Protein AF-A0A327TIB1-F1 (afdb_monomer)

Radius of gyration: 14.91 Å; Cα contacts (8 Å, |Δi|>4): 215; chains: 1; bounding box: 30×30×53 Å

Mean predicted aligned error: 7.27 Å

Structure (mmCIF, N/CA/C/O backbone):
data_AF-A0A327TIB1-F1
#
_entry.id   AF-A0A327TIB1-F1
#
loop_
_atom_site.group_PDB
_atom_site.id
_atom_site.type_symbol
_atom_site.label_atom_id
_atom_site.label_alt_id
_atom_site.label_comp_id
_atom_site.label_asym_id
_atom_site.label_entity_id
_atom_site.label_seq_id
_atom_site.pdbx_PDB_ins_code
_atom_site.Cartn_x
_atom_site.Cartn_y
_atom_site.Cartn_z
_atom_site.occupancy
_atom_site.B_iso_or_equiv
_atom_site.auth_seq_id
_atom_site.auth_comp_id
_atom_site.auth_asym_id
_atom_site.auth_atom_id
_atom_site.pdbx_PDB_model_num
ATOM 1 N N . MET A 1 1 ? -10.626 -17.422 29.786 1.00 40.59 1 MET A N 1
ATOM 2 C CA . MET A 1 1 ? -10.037 -18.026 28.571 1.00 40.59 1 MET A CA 1
ATOM 3 C C . MET A 1 1 ? -9.862 -16.914 27.542 1.00 40.59 1 MET A C 1
ATOM 5 O O . MET A 1 1 ? -10.827 -16.524 26.901 1.00 40.59 1 MET A O 1
ATOM 9 N N . VAL A 1 2 ? -8.682 -16.289 27.486 1.00 47.31 2 VAL A N 1
ATOM 10 C CA . VAL A 1 2 ? -8.445 -15.120 26.622 1.00 47.31 2 VAL A CA 1
ATOM 11 C C . VAL A 1 2 ? -8.070 -15.633 25.235 1.00 47.31 2 VAL A C 1
ATOM 13 O O . VAL A 1 2 ? -6.976 -16.153 25.036 1.00 47.31 2 VAL A O 1
ATOM 16 N N . HIS A 1 3 ? -8.994 -15.549 24.281 1.00 51.31 3 HIS A N 1
ATOM 17 C CA . HIS A 1 3 ? -8.693 -15.832 22.881 1.00 51.31 3 HIS A CA 1
ATOM 18 C C . HIS A 1 3 ? -7.878 -14.646 22.349 1.00 51.31 3 HIS A C 1
ATOM 20 O O . HIS A 1 3 ? -8.442 -13.625 21.956 1.00 51.31 3 HIS A O 1
ATOM 26 N N . LEU A 1 4 ? -6.546 -14.739 22.415 1.00 55.72 4 LEU A N 1
ATOM 27 C CA . LEU A 1 4 ? -5.650 -13.771 21.784 1.00 55.72 4 LEU A CA 1
ATOM 28 C C . LEU A 1 4 ? -5.929 -13.813 20.279 1.00 55.72 4 LEU A C 1
ATOM 30 O O . LEU A 1 4 ? -5.506 -14.734 19.579 1.00 55.72 4 LEU A O 1
ATOM 34 N N . ALA A 1 5 ? -6.720 -12.857 19.791 1.00 60.78 5 ALA A N 1
ATOM 35 C CA . ALA A 1 5 ? -7.023 -12.736 18.376 1.00 60.78 5 ALA A CA 1
ATOM 36 C C . ALA A 1 5 ? -5.700 -12.534 17.628 1.00 60.78 5 ALA A C 1
ATOM 38 O O . ALA A 1 5 ? -5.024 -11.522 17.817 1.00 60.78 5 ALA A O 1
ATOM 39 N N . ARG A 1 6 ? -5.307 -13.523 16.819 1.00 67.38 6 ARG A N 1
ATOM 40 C CA . ARG A 1 6 ? -4.072 -13.443 16.038 1.00 67.38 6 ARG A CA 1
ATOM 41 C C . ARG A 1 6 ? -4.196 -12.307 15.017 1.00 67.38 6 ARG A C 1
ATOM 43 O O . ARG A 1 6 ? -5.240 -12.212 14.366 1.00 67.38 6 ARG A O 1
ATOM 50 N N . PRO A 1 7 ? -3.167 -11.457 14.867 1.00 76.00 7 PRO A N 1
ATOM 51 C CA . PRO A 1 7 ? -3.172 -10.442 13.828 1.00 76.00 7 PRO A CA 1
ATOM 52 C C . PRO A 1 7 ? -3.237 -11.104 12.451 1.00 76.00 7 PRO A C 1
ATOM 54 O O . PRO A 1 7 ? -2.573 -12.111 12.199 1.00 76.00 7 PRO A O 1
ATOM 57 N N . VAL A 1 8 ? -4.038 -10.531 11.555 1.00 82.12 8 VAL A N 1
ATOM 58 C CA . VAL A 1 8 ? -4.061 -10.948 10.151 1.00 82.12 8 VAL A CA 1
ATOM 59 C C . VAL A 1 8 ? -2.980 -10.165 9.425 1.00 82.12 8 VAL A C 1
ATOM 61 O O . VAL A 1 8 ? -3.078 -8.943 9.300 1.00 82.12 8 VAL A O 1
ATOM 64 N N . LEU A 1 9 ? -1.964 -10.881 8.952 1.00 88.44 9 LEU A N 1
ATOM 65 C CA . LEU A 1 9 ? -0.900 -10.338 8.120 1.00 88.44 9 LEU A CA 1
ATOM 66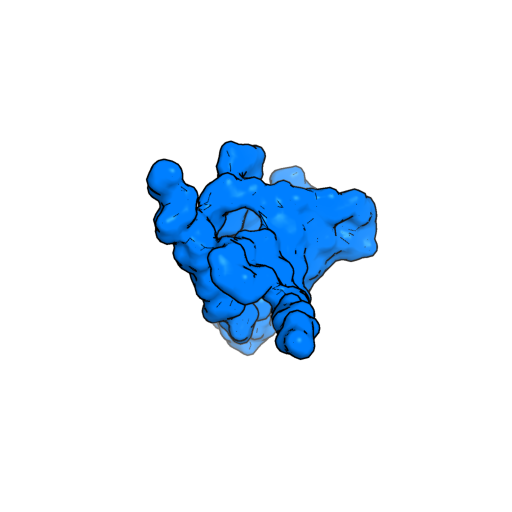 C C . LEU A 1 9 ? -1.203 -10.647 6.652 1.00 88.44 9 LEU A C 1
ATOM 68 O O . LEU A 1 9 ? -1.421 -11.803 6.289 1.00 88.44 9 LEU A O 1
ATOM 72 N N . ARG A 1 10 ? -1.216 -9.617 5.804 1.00 92.94 10 ARG A N 1
ATOM 73 C CA . ARG A 1 10 ? -1.292 -9.770 4.347 1.00 92.94 10 ARG A CA 1
ATOM 74 C C . ARG A 1 10 ? -0.094 -9.112 3.683 1.00 92.94 10 ARG A C 1
ATOM 76 O O . ARG A 1 10 ? 0.240 -7.974 3.996 1.00 92.94 10 ARG A O 1
ATOM 83 N N . HIS A 1 11 ? 0.493 -9.829 2.737 1.00 94.56 11 HIS A N 1
ATOM 84 C CA . HIS A 1 11 ? 1.586 -9.362 1.900 1.00 94.56 11 HIS A CA 1
ATOM 85 C C . HIS A 1 11 ? 1.021 -8.990 0.536 1.00 94.56 11 HIS A C 1
ATOM 87 O O . HIS A 1 11 ? 0.285 -9.774 -0.060 1.00 94.56 11 HIS A O 1
ATOM 93 N N . VAL A 1 12 ? 1.333 -7.788 0.068 1.00 93.12 12 VAL A N 1
ATOM 94 C CA . VAL A 1 12 ? 0.976 -7.318 -1.268 1.00 93.12 12 VAL A CA 1
ATOM 95 C C . VAL A 1 12 ? 2.278 -7.035 -2.005 1.00 93.12 12 VAL A C 1
ATOM 97 O O . VAL A 1 12 ? 2.956 -6.070 -1.645 1.00 93.12 12 VAL A O 1
ATOM 100 N N . PRO A 1 13 ? 2.667 -7.843 -3.004 1.00 92.88 13 PRO A N 1
ATOM 101 C CA . PRO A 1 13 ? 3.868 -7.552 -3.772 1.00 92.88 13 PRO A CA 1
ATOM 102 C C . PRO A 1 13 ? 3.683 -6.213 -4.486 1.00 92.88 13 PRO A C 1
ATOM 104 O O . PRO A 1 13 ? 2.598 -5.899 -4.981 1.00 92.88 13 PRO A O 1
ATOM 107 N N . ALA A 1 14 ? 4.721 -5.388 -4.500 1.00 92.81 14 ALA A N 1
ATOM 108 C CA . ALA A 1 14 ? 4.638 -4.064 -5.086 1.00 92.81 14 ALA A CA 1
ATOM 109 C C . ALA A 1 14 ? 5.983 -3.595 -5.637 1.00 92.81 14 ALA A C 1
ATOM 111 O O . ALA A 1 14 ? 7.055 -4.004 -5.194 1.00 92.81 14 ALA A O 1
ATOM 112 N N . VAL A 1 15 ? 5.911 -2.678 -6.595 1.00 91.62 15 VAL A N 1
ATOM 113 C CA . VAL A 1 15 ? 7.065 -1.935 -7.096 1.00 91.62 15 VAL A CA 1
ATOM 114 C C . VAL A 1 15 ? 6.874 -0.469 -6.744 1.00 91.62 15 VAL A C 1
ATOM 116 O O . VAL A 1 15 ? 5.953 0.176 -7.243 1.00 91.62 15 VAL A O 1
ATOM 119 N N . ARG A 1 16 ? 7.745 0.072 -5.896 1.00 91.38 16 ARG A N 1
ATOM 120 C CA . ARG A 1 16 ? 7.815 1.502 -5.591 1.00 91.38 16 ARG A CA 1
ATOM 121 C C . ARG A 1 16 ? 8.490 2.233 -6.748 1.00 91.38 16 ARG A C 1
ATOM 123 O O . ARG A 1 16 ? 9.555 1.826 -7.203 1.00 91.38 16 ARG A O 1
ATOM 130 N N . ARG A 1 17 ? 7.887 3.319 -7.223 1.00 88.44 17 ARG A N 1
ATOM 131 C CA . ARG A 1 17 ? 8.458 4.215 -8.237 1.00 88.44 17 ARG A CA 1
ATOM 132 C C . ARG A 1 17 ? 9.102 5.418 -7.554 1.00 88.44 17 ARG A C 1
ATOM 134 O O . ARG A 1 17 ? 8.482 6.038 -6.691 1.00 88.44 17 ARG A O 1
ATOM 141 N N . GLU A 1 18 ? 10.312 5.761 -7.974 1.00 81.69 18 GLU A N 1
ATOM 142 C CA . GLU A 1 18 ? 11.084 6.898 -7.469 1.00 81.69 18 GLU A CA 1
ATOM 143 C C . GLU A 1 18 ? 11.561 7.793 -8.616 1.00 81.69 18 GLU A C 1
ATOM 145 O O . GLU A 1 18 ? 11.547 7.397 -9.785 1.00 81.69 18 GLU A O 1
ATOM 150 N N . ALA A 1 19 ? 11.997 9.011 -8.284 1.00 75.12 19 ALA A N 1
ATOM 151 C CA . ALA A 1 19 ? 12.675 9.876 -9.239 1.00 75.12 19 ALA A CA 1
ATOM 152 C C . ALA A 1 19 ? 14.023 9.236 -9.613 1.00 75.12 19 ALA A C 1
ATOM 154 O O . ALA A 1 19 ? 14.966 9.269 -8.833 1.00 75.12 19 ALA A O 1
ATOM 155 N N . GLY A 1 20 ? 14.085 8.610 -10.79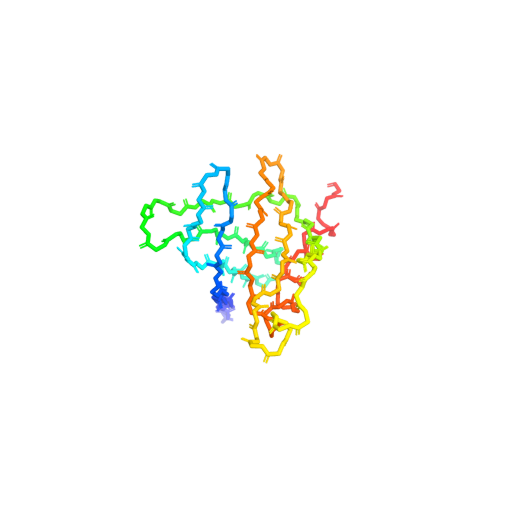1 1.00 76.25 20 GLY A N 1
ATOM 156 C CA . GLY A 1 20 ? 15.295 7.958 -11.305 1.00 76.25 20 GLY A CA 1
ATOM 157 C C . GLY A 1 20 ? 15.333 6.433 -11.174 1.00 76.25 20 GLY A C 1
ATOM 158 O O . GLY A 1 20 ? 16.315 5.832 -11.596 1.00 76.25 20 GLY A O 1
ATOM 159 N N . GLY A 1 21 ? 14.283 5.779 -10.660 1.00 85.12 21 GLY A N 1
ATOM 160 C CA . GLY A 1 21 ? 14.304 4.321 -10.540 1.00 85.12 21 GLY A CA 1
ATOM 161 C C . GLY A 1 21 ? 13.016 3.666 -10.054 1.00 85.12 21 GLY A C 1
ATOM 162 O O . GLY A 1 21 ? 11.960 4.286 -9.896 1.00 85.12 21 GLY A O 1
ATOM 163 N N . SER A 1 22 ? 13.111 2.359 -9.832 1.00 88.56 22 SER A N 1
ATOM 164 C CA . SER A 1 22 ? 12.057 1.565 -9.211 1.00 88.56 22 SER A CA 1
ATOM 165 C C . SER A 1 22 ? 12.643 0.512 -8.287 1.00 88.56 22 SER A C 1
ATOM 167 O O . SER A 1 22 ? 13.658 -0.097 -8.616 1.00 88.56 22 SER A O 1
ATOM 169 N N . GLN A 1 23 ? 11.961 0.262 -7.176 1.00 91.06 23 GLN A N 1
ATOM 170 C CA . GLN A 1 23 ? 12.368 -0.704 -6.166 1.00 91.06 23 GLN A CA 1
ATOM 171 C C . GLN A 1 23 ? 11.251 -1.725 -5.941 1.00 91.06 23 GLN A C 1
ATOM 173 O O . GLN A 1 23 ? 10.124 -1.358 -5.608 1.00 91.06 23 GLN A O 1
ATOM 178 N N . SER A 1 24 ? 11.564 -3.007 -6.114 1.00 92.25 24 SER A N 1
ATOM 179 C CA . SER A 1 24 ? 10.642 -4.110 -5.824 1.00 92.25 24 SER A CA 1
ATOM 180 C C . SER A 1 24 ? 10.618 -4.440 -4.331 1.00 92.25 24 SER A C 1
ATOM 182 O O . SER A 1 24 ? 11.610 -4.256 -3.623 1.00 92.25 24 SER A O 1
ATOM 184 N N . GLY A 1 25 ? 9.488 -4.953 -3.858 1.00 94.25 25 GLY A N 1
ATOM 185 C CA . GLY A 1 25 ? 9.283 -5.310 -2.460 1.00 94.25 25 GLY A CA 1
ATOM 186 C C . GLY A 1 25 ? 7.828 -5.666 -2.177 1.00 94.25 25 GLY A C 1
ATOM 187 O O . GLY A 1 25 ? 7.099 -6.117 -3.061 1.00 94.25 25 GLY A O 1
ATOM 188 N N . GLU A 1 26 ? 7.395 -5.445 -0.942 1.00 95.75 26 GLU A N 1
ATOM 189 C CA . GLU A 1 26 ? 6.051 -5.768 -0.476 1.00 95.75 26 GLU A CA 1
ATOM 190 C C . GLU A 1 26 ? 5.465 -4.659 0.397 1.00 95.75 26 GLU A C 1
ATOM 192 O O . GLU A 1 26 ? 6.132 -4.092 1.259 1.00 95.75 26 GLU A O 1
ATOM 197 N N . LEU A 1 27 ? 4.170 -4.408 0.242 1.00 95.19 27 LEU A N 1
ATOM 198 C CA . LEU A 1 27 ? 3.366 -3.731 1.248 1.00 95.19 27 LEU A CA 1
ATOM 199 C C . LEU A 1 27 ? 2.822 -4.785 2.212 1.00 95.19 27 LEU A C 1
ATOM 201 O O . LEU A 1 27 ? 2.032 -5.650 1.828 1.00 95.19 27 LEU A O 1
ATOM 205 N N . ARG A 1 28 ? 3.237 -4.710 3.474 1.00 95.56 28 ARG A N 1
ATOM 206 C CA . ARG A 1 28 ? 2.720 -5.563 4.542 1.00 95.56 28 ARG A CA 1
ATOM 207 C C . ARG A 1 28 ? 1.605 -4.845 5.268 1.00 95.56 28 ARG A C 1
ATOM 209 O O . ARG A 1 28 ? 1.791 -3.733 5.749 1.00 95.56 28 ARG A O 1
ATOM 216 N N . ILE A 1 29 ? 0.454 -5.497 5.334 1.00 94.56 29 ILE A N 1
ATOM 217 C CA . ILE A 1 29 ? -0.737 -5.007 6.014 1.00 94.56 29 ILE A CA 1
ATOM 218 C C . ILE A 1 29 ? -0.930 -5.852 7.265 1.00 94.56 29 ILE A C 1
ATOM 220 O O . ILE A 1 29 ? -1.193 -7.053 7.156 1.00 94.56 29 ILE A O 1
ATOM 224 N N . VAL A 1 30 ? -0.840 -5.230 8.435 1.00 93.44 30 VAL A N 1
ATOM 225 C CA . VAL A 1 30 ? -1.122 -5.873 9.721 1.00 93.44 30 VAL A CA 1
ATOM 226 C C . VAL A 1 30 ? -2.470 -5.381 10.221 1.00 93.44 30 VAL A C 1
ATOM 228 O O . VAL A 1 30 ? -2.741 -4.181 10.239 1.00 93.44 30 VAL A O 1
ATOM 231 N N . ARG A 1 31 ? -3.349 -6.307 10.610 1.00 88.38 31 ARG A N 1
ATOM 232 C CA . ARG A 1 31 ? -4.632 -5.974 11.234 1.00 88.38 31 ARG A CA 1
ATOM 233 C C . ARG A 1 31 ? -4.804 -6.670 12.569 1.00 88.38 31 ARG A C 1
ATOM 235 O O . ARG A 1 31 ? -4.912 -7.895 12.626 1.00 88.38 31 ARG A O 1
ATOM 242 N N . HIS A 1 32 ? -4.919 -5.860 13.615 1.00 85.38 32 HIS A N 1
ATOM 243 C CA . HIS A 1 32 ? -5.345 -6.281 14.942 1.00 85.38 32 HIS A CA 1
ATOM 244 C C . HIS A 1 32 ? -6.854 -6.067 15.094 1.00 85.38 32 HIS A C 1
ATOM 246 O O . HIS A 1 32 ? -7.423 -5.107 14.573 1.00 85.38 32 HIS A O 1
ATOM 252 N N . ARG A 1 33 ? -7.536 -6.980 15.791 1.00 82.38 33 ARG A N 1
ATOM 253 C CA . ARG A 1 33 ? -8.988 -6.887 15.980 1.00 82.38 33 ARG A CA 1
ATOM 254 C C . ARG A 1 33 ? -9.335 -5.601 16.737 1.00 82.38 33 ARG A C 1
ATOM 256 O O . ARG A 1 33 ? -8.831 -5.385 17.830 1.00 82.38 33 ARG A O 1
ATOM 263 N N . GLY A 1 34 ? -10.223 -4.790 16.164 1.00 82.56 34 GLY A N 1
ATOM 264 C CA . GLY A 1 34 ? -10.684 -3.540 16.778 1.00 82.56 34 GLY A CA 1
ATOM 265 C C . GLY A 1 34 ? -9.734 -2.349 16.615 1.00 82.56 34 GLY A C 1
ATOM 266 O O . GLY A 1 34 ? -10.081 -1.265 17.069 1.00 82.56 34 GLY A O 1
ATOM 267 N N . LEU A 1 35 ? -8.588 -2.519 15.947 1.00 85.56 35 LEU A N 1
ATOM 268 C CA . LEU A 1 35 ? -7.651 -1.437 15.643 1.00 85.56 35 LEU A CA 1
ATOM 269 C C . LEU A 1 35 ? -7.590 -1.174 14.129 1.00 85.56 35 LEU A C 1
ATOM 271 O O . LEU A 1 35 ? -7.861 -2.084 13.333 1.00 85.56 35 LEU A O 1
ATOM 275 N N . PRO A 1 36 ? -7.242 0.055 13.705 1.00 88.50 36 PRO A N 1
ATOM 276 C CA . PRO A 1 36 ? -6.957 0.342 12.305 1.00 88.50 36 PRO A CA 1
ATOM 277 C C . PRO A 1 36 ? -5.821 -0.531 11.765 1.00 88.50 36 PRO A C 1
ATOM 279 O O . PRO A 1 36 ? -4.958 -0.986 12.511 1.00 88.50 36 PRO A O 1
ATOM 282 N N . ALA A 1 37 ? -5.824 -0.771 10.455 1.00 91.50 37 ALA A N 1
ATOM 283 C CA . ALA A 1 37 ? -4.727 -1.475 9.810 1.00 91.50 37 ALA A CA 1
ATOM 284 C C . ALA A 1 37 ? -3.435 -0.652 9.876 1.00 91.50 37 ALA A C 1
ATOM 286 O O . ALA A 1 37 ? -3.463 0.570 9.747 1.00 91.50 37 ALA A O 1
ATOM 287 N N . GLU A 1 38 ? -2.307 -1.340 9.976 1.00 93.44 38 GLU A N 1
ATOM 288 C CA . GLU A 1 38 ? -0.974 -0.778 9.778 1.00 93.44 38 GLU A CA 1
ATOM 289 C C . GLU A 1 38 ? -0.461 -1.205 8.406 1.00 93.44 38 GLU A C 1
ATOM 291 O O . GLU A 1 38 ? -0.694 -2.343 7.984 1.00 93.44 38 GLU A O 1
ATOM 296 N N . ILE A 1 39 ? 0.207 -0.298 7.690 1.00 93.62 39 ILE A N 1
ATOM 297 C CA . ILE A 1 39 ? 0.823 -0.601 6.398 1.00 93.62 39 ILE A CA 1
ATOM 298 C C . ILE A 1 39 ? 2.310 -0.267 6.486 1.00 93.62 39 ILE A C 1
ATOM 300 O O . ILE A 1 39 ? 2.687 0.848 6.833 1.00 93.62 39 ILE A O 1
ATOM 304 N N . ARG A 1 40 ? 3.162 -1.225 6.129 1.00 94.38 40 ARG A N 1
ATOM 305 C CA . ARG A 1 40 ? 4.617 -1.063 6.096 1.00 94.38 40 ARG A CA 1
ATOM 306 C C . ARG A 1 40 ? 5.148 -1.425 4.720 1.00 94.38 40 ARG A C 1
ATOM 308 O O . ARG A 1 40 ? 4.770 -2.452 4.158 1.00 94.38 40 ARG A O 1
ATOM 315 N N . TRP A 1 41 ? 6.032 -0.597 4.178 1.00 95.00 41 TRP A N 1
ATOM 316 C CA . TRP A 1 41 ? 6.797 -0.928 2.982 1.00 95.00 41 TRP A CA 1
ATOM 317 C C . TRP A 1 41 ? 8.014 -1.766 3.369 1.00 95.00 41 TRP A C 1
ATOM 319 O O . TRP A 1 41 ? 8.805 -1.364 4.214 1.00 95.00 41 TRP A O 1
ATOM 329 N N . HIS A 1 42 ? 8.172 -2.922 2.739 1.00 95.75 42 HIS A N 1
ATOM 330 C CA . HIS A 1 42 ? 9.332 -3.789 2.873 1.00 95.75 42 HIS A CA 1
ATOM 331 C C . HIS A 1 42 ? 10.033 -3.873 1.521 1.00 95.75 42 HIS A C 1
ATOM 333 O O . HIS A 1 42 ? 9.571 -4.621 0.655 1.00 95.75 42 HIS A O 1
ATOM 339 N N . PRO A 1 43 ? 11.119 -3.119 1.300 1.00 92.75 43 PRO A N 1
ATOM 340 C CA . PRO A 1 43 ? 11.886 -3.280 0.079 1.00 92.75 43 PRO A CA 1
ATOM 341 C C . PRO A 1 43 ? 12.550 -4.663 0.057 1.00 92.75 43 PRO A C 1
ATOM 343 O O . PRO A 1 43 ? 12.859 -5.229 1.104 1.00 92.75 43 PRO A O 1
ATOM 346 N N . GLY A 1 44 ? 12.805 -5.206 -1.137 1.00 86.81 44 GLY A N 1
ATOM 347 C CA . GLY A 1 44 ? 13.578 -6.448 -1.271 1.00 86.81 44 GLY A CA 1
ATOM 348 C C . GLY A 1 44 ? 15.008 -6.331 -0.720 1.00 86.81 44 GLY 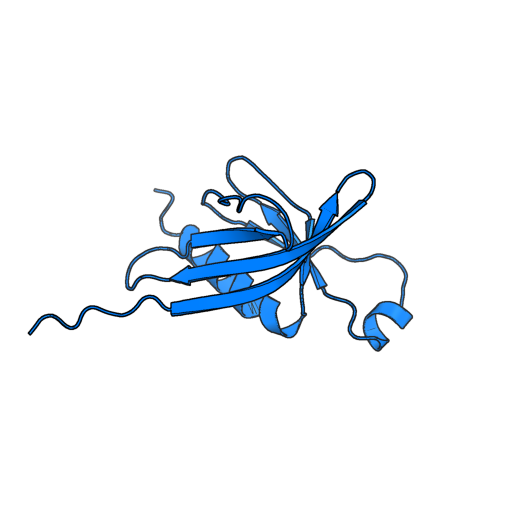A C 1
ATOM 349 O O . GLY A 1 44 ? 15.618 -7.334 -0.365 1.00 86.81 44 GLY A O 1
ATOM 350 N N . THR A 1 45 ? 15.523 -5.103 -0.616 1.00 86.12 45 THR A N 1
ATOM 351 C CA . THR A 1 45 ? 16.825 -4.756 -0.036 1.00 86.12 45 THR A CA 1
ATOM 352 C C . THR A 1 45 ? 16.721 -3.440 0.734 1.00 86.12 45 THR A C 1
ATOM 354 O O . THR A 1 45 ? 16.186 -2.467 0.197 1.00 86.12 45 THR A O 1
ATOM 357 N N . GLY A 1 46 ? 17.299 -3.378 1.934 1.00 87.81 46 GLY A N 1
ATOM 358 C CA . GLY A 1 46 ? 17.271 -2.197 2.804 1.00 87.81 46 GLY A CA 1
ATOM 359 C C . GLY A 1 46 ? 16.229 -2.292 3.918 1.00 87.81 46 GLY A C 1
ATOM 360 O O . GLY A 1 46 ? 15.574 -3.323 4.088 1.00 87.81 46 GLY A O 1
ATOM 361 N N . ASP A 1 47 ? 16.093 -1.210 4.681 1.00 91.12 47 ASP A N 1
ATOM 362 C CA . ASP A 1 47 ? 15.240 -1.193 5.866 1.00 91.12 47 ASP A CA 1
ATOM 363 C C . ASP A 1 47 ? 13.751 -1.009 5.523 1.00 91.12 47 ASP A C 1
ATOM 365 O O . ASP A 1 47 ? 13.401 -0.260 4.600 1.00 91.12 47 ASP A O 1
ATOM 369 N N . PRO A 1 48 ? 12.842 -1.669 6.264 1.00 92.56 48 PRO A N 1
ATOM 370 C CA . PRO A 1 48 ? 11.414 -1.419 6.149 1.00 92.56 48 PRO A CA 1
ATOM 371 C C . PRO A 1 48 ? 11.046 0.016 6.534 1.00 92.56 48 PRO A C 1
ATOM 373 O O . PRO A 1 48 ? 11.618 0.591 7.456 1.00 92.56 48 PRO A O 1
ATOM 376 N N . VAL A 1 49 ? 10.029 0.564 5.873 1.00 91.12 49 VAL A N 1
ATOM 377 C CA . VAL A 1 49 ? 9.535 1.924 6.115 1.00 91.12 49 VAL A CA 1
ATOM 378 C C . VAL A 1 49 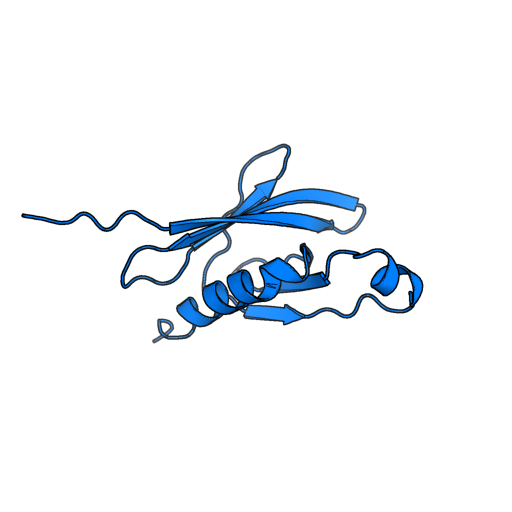? 8.082 1.874 6.562 1.00 91.12 49 VAL A C 1
ATOM 380 O O . VAL A 1 49 ? 7.212 1.380 5.837 1.00 91.12 49 VAL A O 1
ATOM 383 N N . ASP A 1 50 ? 7.815 2.415 7.746 1.00 90.00 50 ASP A N 1
ATOM 384 C CA . ASP A 1 50 ? 6.459 2.590 8.256 1.00 90.00 50 ASP A CA 1
ATOM 385 C C . ASP A 1 50 ? 5.721 3.683 7.481 1.00 90.00 50 ASP A C 1
ATOM 387 O O . ASP A 1 50 ? 6.216 4.798 7.300 1.00 90.00 50 ASP A O 1
ATOM 391 N N . LEU A 1 51 ? 4.512 3.368 7.016 1.00 89.50 51 LEU A N 1
ATOM 392 C CA . LEU A 1 51 ? 3.596 4.372 6.491 1.00 89.50 51 LEU A CA 1
ATOM 393 C C . LEU A 1 51 ? 2.722 4.819 7.657 1.00 89.50 51 LEU A C 1
ATOM 395 O O . LEU A 1 51 ? 2.076 3.993 8.292 1.00 89.50 51 LEU A O 1
ATOM 399 N N . LEU A 1 52 ? 2.696 6.119 7.943 1.00 88.88 52 LEU A N 1
ATOM 400 C CA . LEU A 1 52 ? 1.954 6.644 9.088 1.00 88.88 52 LEU A CA 1
ATOM 401 C C . LEU A 1 52 ? 0.490 6.930 8.720 1.00 88.88 52 LEU A C 1
ATOM 403 O O . LEU A 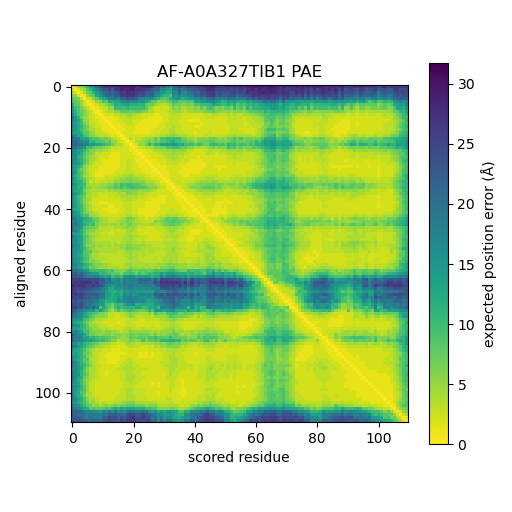1 52 ? 0.245 7.641 7.738 1.00 88.88 52 LEU A O 1
ATOM 407 N N . PRO A 1 53 ? -0.493 6.419 9.480 1.00 86.94 53 PRO A N 1
ATOM 408 C CA . PRO A 1 53 ? -1.893 6.749 9.248 1.00 86.94 53 PRO A CA 1
ATOM 409 C C . PRO A 1 53 ? -2.157 8.249 9.505 1.00 86.94 53 PRO A C 1
ATOM 411 O O . PRO A 1 53 ? -1.384 8.894 10.215 1.00 86.94 53 PRO A O 1
ATOM 414 N N . PRO A 1 54 ? -3.252 8.821 8.969 1.00 89.12 54 PRO A N 1
ATOM 415 C CA . PRO A 1 54 ? -4.281 8.171 8.157 1.00 89.12 54 PRO A CA 1
ATOM 416 C C . PRO A 1 54 ? -3.808 7.876 6.728 1.00 89.12 54 PRO A C 1
ATOM 418 O O . PRO A 1 54 ? -3.007 8.614 6.159 1.00 89.12 54 PRO A O 1
ATOM 421 N N . TYR A 1 55 ? -4.344 6.812 6.125 1.00 90.25 55 TYR A N 1
ATOM 422 C CA . TYR A 1 55 ? -4.014 6.447 4.747 1.00 90.25 55 TYR A CA 1
ATOM 423 C C . TYR A 1 55 ? -5.088 6.888 3.752 1.00 90.25 55 TYR A C 1
ATOM 425 O O . TYR A 1 55 ? -6.295 6.690 3.953 1.00 90.25 55 TYR A O 1
ATOM 433 N N . ARG A 1 56 ? -4.646 7.362 2.587 1.00 90.25 56 ARG A N 1
ATOM 434 C CA . ARG A 1 56 ? -5.489 7.496 1.394 1.00 90.25 56 ARG A CA 1
ATOM 435 C C . ARG A 1 56 ? -4.864 6.733 0.234 1.00 90.25 56 ARG A C 1
ATOM 437 O O . ARG A 1 56 ? -3.672 6.845 -0.020 1.00 90.25 56 ARG A O 1
ATOM 444 N N . LEU A 1 57 ? -5.684 5.948 -0.457 1.00 91.12 57 LEU A N 1
ATOM 445 C CA . LEU A 1 57 ? -5.276 5.214 -1.645 1.00 91.12 57 LEU A CA 1
ATOM 446 C C . LEU A 1 57 ? -5.877 5.904 -2.868 1.00 91.12 57 LEU A C 1
ATOM 448 O O . LEU A 1 57 ? -7.092 5.855 -3.060 1.00 91.12 57 LEU A O 1
ATOM 452 N N . ASP A 1 58 ? -5.028 6.525 -3.678 1.00 90.19 58 ASP A N 1
ATOM 453 C CA . ASP A 1 58 ? -5.428 7.161 -4.930 1.00 90.19 58 ASP A CA 1
ATOM 454 C C . ASP A 1 58 ? -5.016 6.255 -6.092 1.00 90.19 58 ASP A C 1
ATOM 456 O O . ASP A 1 58 ? -3.847 5.889 -6.225 1.00 90.19 58 ASP A O 1
ATOM 460 N N . ARG A 1 59 ? -5.963 5.873 -6.952 1.00 85.25 59 ARG A N 1
ATOM 461 C CA . ARG A 1 59 ? -5.632 5.115 -8.163 1.00 85.25 59 ARG A CA 1
ATOM 462 C C . ARG A 1 59 ? -4.974 6.051 -9.173 1.00 85.25 59 ARG A C 1
ATOM 464 O O . ARG A 1 59 ? -5.484 7.134 -9.437 1.00 85.25 59 ARG A O 1
ATOM 471 N N . VAL A 1 60 ? -3.857 5.622 -9.748 1.00 83.50 60 VAL A N 1
ATOM 472 C CA . VAL A 1 60 ? -3.092 6.392 -10.731 1.00 83.50 60 VAL A CA 1
ATOM 473 C C . VAL A 1 60 ? -3.182 5.695 -12.078 1.00 83.50 60 VAL A C 1
ATOM 475 O O . VAL A 1 60 ? -2.794 4.534 -12.223 1.00 83.50 60 VAL A O 1
ATOM 478 N N . GLU A 1 61 ? -3.697 6.410 -13.074 1.00 73.88 61 GLU A N 1
ATOM 479 C CA . GLU A 1 61 ? -3.699 5.923 -14.448 1.00 73.88 61 GLU A CA 1
ATOM 480 C C . GLU A 1 61 ? -2.273 5.891 -15.000 1.00 73.88 61 GLU A C 1
ATOM 482 O O . GLU A 1 61 ? -1.583 6.908 -15.090 1.00 73.88 61 GLU A O 1
ATOM 487 N N . LEU A 1 62 ? -1.838 4.701 -15.406 1.00 72.38 62 LEU A N 1
ATOM 488 C CA . LEU A 1 62 ? -0.614 4.518 -16.172 1.00 72.38 62 LEU A CA 1
ATOM 489 C C . LEU A 1 62 ? -0.954 4.862 -17.627 1.00 72.38 62 LEU A C 1
ATOM 491 O O . LEU A 1 62 ? -1.542 4.053 -18.343 1.00 72.38 62 LEU A O 1
ATOM 495 N N . ARG A 1 63 ? -0.701 6.109 -18.034 1.00 64.06 63 ARG A N 1
ATOM 496 C CA . ARG A 1 63 ? -1.121 6.609 -19.351 1.00 64.06 63 ARG A CA 1
ATOM 497 C C . ARG A 1 63 ? -0.506 5.787 -20.508 1.00 64.06 63 ARG A C 1
ATOM 499 O O . ARG A 1 63 ? 0.668 5.438 -20.465 1.00 64.06 63 ARG A O 1
ATOM 506 N N . HIS A 1 64 ? -1.303 5.570 -21.562 1.00 53.34 64 HIS A N 1
ATOM 507 C CA . HIS A 1 64 ? -0.910 5.153 -22.927 1.00 53.34 64 HIS A CA 1
ATOM 508 C C . HIS A 1 64 ? -0.364 3.738 -23.191 1.00 53.34 64 HIS A C 1
ATOM 510 O O . HIS A 1 64 ? 0.436 3.566 -24.106 1.00 53.34 64 HIS A O 1
ATOM 516 N N . SER A 1 65 ? -0.834 2.682 -22.525 1.00 54.09 65 SER A N 1
ATOM 517 C CA . SER A 1 65 ? -0.547 1.339 -23.056 1.00 54.09 65 SER A CA 1
ATOM 518 C C . SER A 1 65 ? -1.740 0.398 -22.956 1.00 54.09 65 SER A C 1
ATOM 520 O O . SER A 1 65 ? -2.014 -0.211 -21.925 1.00 54.09 65 SER A O 1
ATOM 522 N N . HIS A 1 66 ? -2.453 0.266 -24.076 1.00 55.56 66 HIS A N 1
ATOM 523 C CA . HIS A 1 66 ? -3.447 -0.790 -24.283 1.00 55.56 66 HIS A CA 1
ATOM 524 C C . HIS A 1 66 ? -2.817 -2.183 -24.057 1.00 55.56 66 HIS A C 1
ATOM 526 O O . HIS A 1 66 ? -3.451 -3.070 -23.492 1.00 55.56 66 HIS A O 1
ATOM 532 N N . LEU A 1 67 ? -1.526 -2.330 -24.384 1.00 55.19 67 LEU A N 1
ATOM 533 C CA . LEU A 1 67 ? -0.709 -3.522 -24.132 1.00 55.19 67 LEU A CA 1
ATOM 534 C C . LEU A 1 67 ? -0.431 -3.755 -22.634 1.00 55.19 67 LEU A C 1
ATOM 536 O O . LEU A 1 67 ? -0.471 -4.893 -22.175 1.00 55.19 67 LEU A O 1
ATOM 540 N N . ALA A 1 68 ? -0.237 -2.703 -21.832 1.00 56.31 68 ALA A N 1
ATOM 541 C CA . ALA A 1 68 ? -0.012 -2.822 -20.386 1.00 56.31 68 ALA A CA 1
ATOM 542 C C . ALA A 1 68 ? -1.205 -3.444 -19.645 1.00 56.31 68 ALA A C 1
ATOM 544 O O . ALA A 1 68 ? -1.024 -4.209 -18.699 1.00 56.31 68 ALA A O 1
ATOM 545 N N . ARG A 1 69 ? -2.430 -3.149 -20.098 1.00 56.84 69 ARG A N 1
ATOM 546 C CA . ARG A 1 69 ? -3.656 -3.768 -19.568 1.00 56.84 69 ARG A CA 1
ATOM 547 C C . ARG A 1 69 ? -3.765 -5.248 -19.943 1.00 56.84 69 ARG A C 1
ATOM 549 O O . ARG A 1 69 ? -4.297 -6.015 -19.148 1.00 56.84 69 ARG A O 1
ATOM 556 N N . LEU A 1 70 ? -3.258 -5.636 -21.115 1.00 55.59 70 LEU A N 1
ATOM 557 C CA . LEU A 1 70 ? -3.310 -7.009 -21.628 1.00 55.59 70 LEU A CA 1
ATOM 558 C C . LEU A 1 70 ? -2.318 -7.944 -20.911 1.00 55.59 70 LEU A C 1
ATOM 560 O O . LEU A 1 70 ? -2.624 -9.108 -20.684 1.00 55.59 70 LEU A O 1
ATOM 564 N N . HIS A 1 71 ? -1.155 -7.423 -20.507 1.00 56.66 71 HIS A N 1
ATOM 565 C CA . HIS A 1 71 ? -0.082 -8.195 -19.861 1.00 56.66 71 HIS A CA 1
ATOM 566 C C . HIS A 1 71 ? -0.109 -8.148 -18.323 1.00 56.66 71 HIS A C 1
ATOM 568 O O . HIS A 1 71 ? 0.900 -8.416 -17.675 1.00 56.66 71 HIS A O 1
ATOM 574 N N . GLY A 1 72 ? -1.251 -7.795 -17.721 1.00 62.03 72 GLY A N 1
ATOM 575 C CA . GLY A 1 72 ? -1.421 -7.826 -16.266 1.00 62.03 72 GLY A CA 1
ATOM 576 C C . GLY A 1 72 ? -0.551 -6.820 -15.509 1.00 62.03 72 GLY A C 1
ATOM 577 O O . GLY A 1 72 ? -0.210 -7.066 -14.351 1.00 62.03 72 GLY A O 1
ATOM 578 N N . LEU A 1 73 ? -0.173 -5.696 -16.136 1.00 64.75 73 LEU A N 1
ATOM 579 C CA . LEU A 1 73 ? 0.750 -4.762 -15.502 1.00 64.75 73 LEU A CA 1
ATOM 580 C C . LEU A 1 73 ? 0.087 -4.089 -14.292 1.00 64.75 73 LEU A C 1
ATOM 582 O O . LEU A 1 73 ? -0.938 -3.412 -14.374 1.00 64.75 73 LEU A O 1
ATOM 586 N N . THR A 1 74 ? 0.713 -4.356 -13.153 1.00 72.06 74 THR A N 1
ATOM 587 C CA . THR A 1 74 ? 0.439 -3.921 -11.785 1.00 72.06 74 THR A CA 1
ATOM 588 C C . THR A 1 74 ? -0.174 -2.516 -11.702 1.00 72.06 74 THR A C 1
ATOM 590 O O . THR A 1 74 ? 0.450 -1.530 -12.088 1.00 72.06 74 THR A O 1
ATOM 593 N N . ALA A 1 75 ? -1.406 -2.425 -11.200 1.00 82.00 75 ALA A N 1
ATOM 594 C CA . ALA A 1 75 ? -2.172 -1.201 -11.033 1.00 82.00 75 ALA A CA 1
ATOM 595 C C . ALA A 1 75 ? -1.377 -0.113 -10.295 1.00 82.00 75 ALA A C 1
ATOM 597 O O . ALA A 1 75 ? -0.868 -0.337 -9.197 1.00 82.00 75 ALA A O 1
ATOM 598 N N . GLY A 1 76 ? -1.321 1.081 -10.890 1.00 87.62 76 GLY A N 1
ATOM 599 C CA . GLY A 1 76 ? -0.738 2.257 -10.257 1.00 87.62 76 GLY A CA 1
ATOM 600 C C . GLY A 1 76 ? -1.602 2.750 -9.103 1.00 87.62 76 GLY A C 1
ATOM 601 O O . GLY A 1 76 ? -2.784 3.048 -9.285 1.00 87.62 76 GLY A O 1
ATOM 602 N N . VAL A 1 77 ? -1.008 2.862 -7.921 1.00 89.94 77 VAL A N 1
ATOM 603 C CA . VAL A 1 77 ? -1.632 3.440 -6.731 1.00 89.94 77 VAL A CA 1
ATOM 604 C C . VAL A 1 77 ? -0.668 4.383 -6.033 1.00 89.94 77 VAL A C 1
ATOM 606 O O . VAL A 1 77 ? 0.494 4.056 -5.812 1.00 89.94 77 VAL A O 1
ATOM 609 N N . ARG A 1 78 ? -1.146 5.562 -5.652 1.00 92.25 78 ARG A N 1
ATOM 610 C CA . ARG A 1 78 ? -0.450 6.443 -4.721 1.00 92.25 78 ARG A CA 1
ATOM 611 C C . ARG A 1 78 ? -1.008 6.189 -3.329 1.00 92.25 78 ARG A C 1
ATOM 613 O O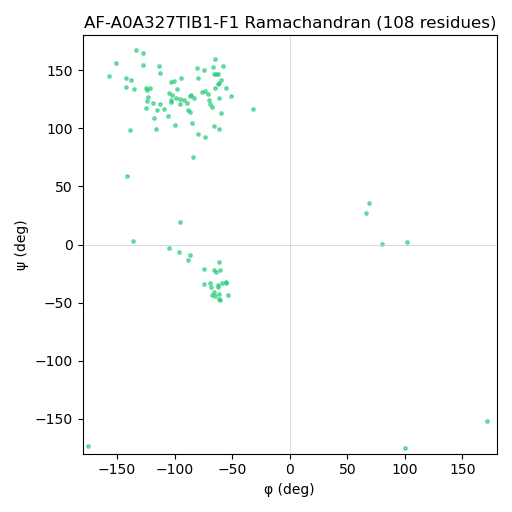 . ARG A 1 78 ? -2.209 6.334 -3.108 1.00 92.25 78 ARG A O 1
ATOM 620 N N . LEU A 1 79 ? -0.133 5.797 -2.410 1.00 91.50 79 LEU A N 1
ATOM 621 C CA . LEU A 1 79 ? -0.485 5.606 -1.010 1.00 91.50 79 LEU A CA 1
ATOM 622 C C . LEU A 1 79 ? -0.053 6.844 -0.232 1.00 91.50 79 LEU A C 1
ATOM 624 O O . LEU A 1 79 ? 1.130 7.031 0.017 1.00 91.50 79 LEU A O 1
ATOM 628 N N . VAL A 1 80 ? -1.005 7.705 0.106 1.00 89.75 80 VAL A N 1
ATOM 629 C CA . VAL A 1 80 ? -0.780 8.932 0.876 1.00 89.75 80 VAL A CA 1
ATOM 630 C C . VAL A 1 80 ? -0.826 8.595 2.362 1.00 89.75 80 VAL A C 1
ATOM 632 O O . VAL A 1 80 ? -1.784 7.971 2.820 1.00 89.75 80 VAL A O 1
ATOM 635 N N . SER A 1 81 ? 0.202 9.011 3.088 1.00 88.81 81 SER A N 1
ATOM 636 C CA . SER A 1 81 ? 0.389 8.864 4.532 1.00 88.81 81 SER A CA 1
ATOM 637 C C . SER A 1 81 ? 0.848 10.211 5.120 1.00 88.81 81 SER A C 1
ATOM 639 O O . SER A 1 81 ? 1.212 11.119 4.365 1.00 88.81 81 SER A O 1
ATOM 641 N N . ALA A 1 82 ? 0.838 10.371 6.447 1.00 83.06 82 ALA A N 1
ATOM 642 C CA . ALA A 1 82 ? 1.055 11.670 7.108 1.00 83.06 82 ALA A CA 1
ATOM 643 C C . ALA A 1 82 ? 2.430 12.333 6.850 1.00 8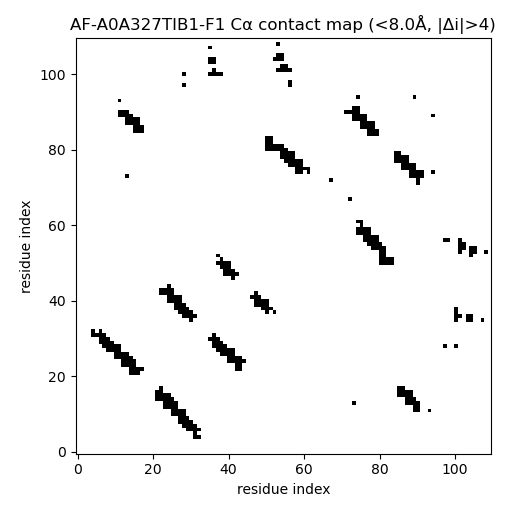3.06 82 ALA A C 1
ATOM 645 O O . ALA A 1 82 ? 2.584 13.526 7.091 1.00 83.06 82 ALA A O 1
ATOM 646 N N . GLY A 1 83 ? 3.420 11.596 6.340 1.00 80.44 83 GLY A N 1
ATOM 647 C CA . GLY A 1 83 ? 4.749 12.135 6.014 1.00 80.44 83 GLY A CA 1
ATOM 648 C C . GLY A 1 83 ? 5.308 11.665 4.675 1.00 80.44 83 GLY A C 1
ATOM 649 O O . GLY A 1 83 ? 6.447 11.978 4.338 1.00 80.44 83 GLY A O 1
ATOM 650 N N . TRP A 1 84 ? 4.547 10.876 3.913 1.00 84.06 84 TRP A N 1
ATOM 651 C CA . TRP A 1 84 ? 5.071 10.202 2.732 1.00 84.06 84 TRP A CA 1
ATOM 652 C C . TRP A 1 84 ? 3.944 9.845 1.753 1.00 84.06 84 TRP A C 1
ATOM 654 O O . TRP A 1 84 ? 2.818 9.568 2.151 1.00 84.06 84 TRP A O 1
ATOM 664 N N . SER A 1 85 ? 4.196 9.898 0.443 1.00 89.25 85 SER A N 1
ATOM 665 C CA . SER A 1 85 ? 3.172 9.611 -0.582 1.00 89.25 85 SER A CA 1
ATOM 666 C C . SER A 1 85 ? 3.726 8.838 -1.786 1.00 89.25 85 SER A C 1
ATOM 668 O O . SER A 1 85 ? 3.691 9.339 -2.916 1.00 89.25 85 SER A O 1
ATOM 670 N N . PRO A 1 86 ? 4.287 7.635 -1.572 1.00 89.62 86 PRO A N 1
ATOM 671 C CA . PRO A 1 86 ? 4.897 6.843 -2.633 1.00 89.62 86 PRO A CA 1
ATOM 672 C C . PRO A 1 86 ? 3.891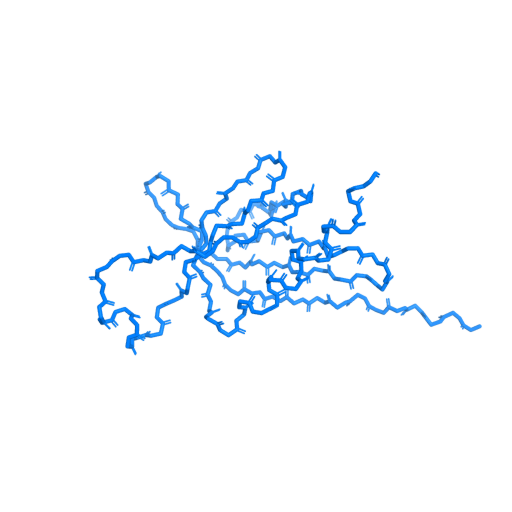 6.392 -3.695 1.00 89.62 86 PRO A C 1
ATOM 674 O O . PRO A 1 86 ? 2.729 6.083 -3.414 1.00 89.62 86 PRO A O 1
ATOM 677 N N . LEU A 1 87 ? 4.380 6.313 -4.933 1.00 91.94 87 LEU A N 1
ATOM 678 C CA . LEU A 1 87 ? 3.699 5.640 -6.031 1.00 91.94 87 LEU A CA 1
ATOM 679 C C . LEU A 1 87 ? 4.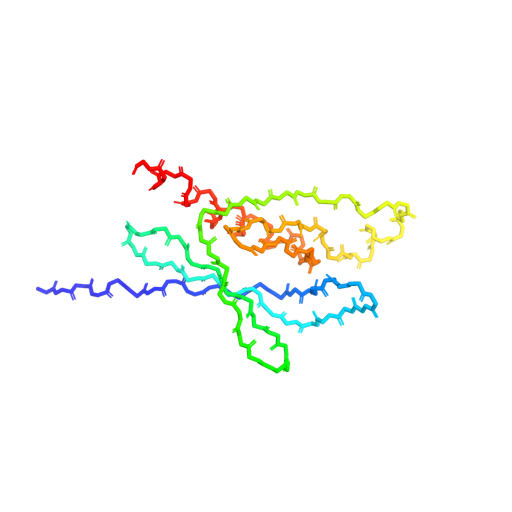129 4.173 -6.047 1.00 91.94 87 LEU A C 1
ATOM 681 O O . LEU A 1 87 ? 5.312 3.874 -6.206 1.00 91.94 87 LEU A O 1
ATOM 685 N N . PHE A 1 88 ? 3.162 3.275 -5.937 1.00 91.56 88 PHE A N 1
ATOM 686 C CA . PHE A 1 88 ? 3.352 1.843 -6.078 1.00 91.56 88 PHE A CA 1
ATOM 687 C C . PHE A 1 88 ? 2.651 1.325 -7.324 1.00 91.56 88 PHE A C 1
ATOM 689 O O . PHE A 1 88 ? 1.588 1.803 -7.719 1.00 91.56 88 PHE A O 1
ATOM 696 N N . LEU A 1 89 ? 3.238 0.300 -7.916 1.00 90.88 89 LEU A N 1
ATOM 697 C CA . LEU A 1 89 ? 2.560 -0.598 -8.824 1.00 90.88 89 LEU A CA 1
ATOM 698 C C . LEU A 1 89 ? 2.263 -1.886 -8.053 1.00 90.88 89 LEU A C 1
ATOM 700 O O . LEU A 1 89 ? 3.188 -2.497 -7.524 1.00 90.88 89 LEU A O 1
ATOM 704 N N . VAL A 1 90 ? 0.995 -2.287 -7.968 1.00 90.56 90 VAL A N 1
ATOM 705 C CA . VAL A 1 90 ? 0.543 -3.472 -7.208 1.00 90.56 90 VAL A CA 1
ATOM 706 C C . VAL A 1 90 ? -0.300 -4.405 -8.081 1.00 90.56 90 VAL A C 1
ATOM 708 O O . VAL A 1 90 ? -0.924 -3.929 -9.028 1.00 90.56 90 VAL A O 1
ATOM 711 N N . PRO A 1 91 ? -0.395 -5.716 -7.809 1.00 88.94 91 PRO A N 1
ATOM 712 C CA . PRO A 1 91 ? -1.343 -6.571 -8.511 1.00 88.94 91 PRO A CA 1
ATOM 713 C C . PRO A 1 91 ? -2.772 -6.021 -8.398 1.00 88.94 91 PRO A C 1
ATOM 715 O O . PRO A 1 91 ? -3.209 -5.672 -7.297 1.00 88.94 91 PRO A O 1
ATOM 718 N N . PRO A 1 92 ? -3.550 -5.973 -9.496 1.00 86.00 92 PRO A N 1
ATOM 719 C CA . PRO A 1 92 ? -4.939 -5.517 -9.444 1.00 86.00 92 PRO A CA 1
ATOM 720 C C . PRO A 1 92 ? -5.800 -6.284 -8.426 1.00 86.00 92 PRO A C 1
ATOM 722 O O . PRO A 1 92 ? -6.690 -5.699 -7.813 1.00 86.00 92 PRO A O 1
ATOM 725 N N . ALA A 1 93 ? -5.500 -7.570 -8.209 1.00 87.62 93 ALA A N 1
ATOM 726 C CA . ALA A 1 93 ? -6.189 -8.434 -7.250 1.00 87.62 93 ALA A CA 1
ATOM 727 C C . ALA A 1 93 ? -6.000 -8.012 -5.778 1.00 87.62 93 ALA A C 1
ATOM 729 O O . ALA A 1 93 ? -6.833 -8.344 -4.937 1.00 87.62 93 ALA A O 1
ATOM 730 N N . ASP A 1 94 ? -4.945 -7.255 -5.461 1.00 90.19 94 ASP A N 1
ATOM 731 C CA . ASP A 1 94 ? -4.643 -6.802 -4.099 1.00 90.19 94 ASP A CA 1
ATOM 732 C C . ASP A 1 94 ? -5.151 -5.385 -3.794 1.00 90.19 94 ASP A C 1
ATOM 734 O O . ASP A 1 94 ? -5.149 -4.959 -2.633 1.00 90.19 94 ASP A O 1
ATOM 738 N N . LEU A 1 95 ? -5.672 -4.669 -4.800 1.00 88.62 95 LEU A N 1
ATOM 739 C CA . LEU A 1 95 ? -6.289 -3.352 -4.612 1.00 88.62 95 LEU A CA 1
ATOM 740 C C . LEU A 1 95 ? -7.392 -3.344 -3.541 1.00 88.62 95 LEU A C 1
ATOM 742 O O . LEU A 1 95 ? -7.384 -2.425 -2.719 1.00 88.62 95 LEU A O 1
ATOM 746 N N . PRO A 1 96 ? -8.313 -4.331 -3.473 1.00 90.50 96 PRO A N 1
ATOM 747 C CA . PRO A 1 96 ? -9.351 -4.333 -2.444 1.00 90.50 96 PRO A CA 1
ATOM 748 C C . PRO A 1 96 ? -8.778 -4.434 -1.027 1.00 90.50 96 PRO A C 1
ATOM 750 O O . PRO A 1 96 ? -9.284 -3.795 -0.104 1.00 90.50 96 PRO A O 1
ATOM 753 N N . ALA A 1 97 ? -7.697 -5.197 -0.842 1.00 90.88 97 ALA A N 1
ATOM 754 C CA . ALA A 1 97 ? -7.065 -5.350 0.462 1.00 90.88 97 ALA A CA 1
ATOM 755 C C . ALA A 1 97 ? -6.421 -4.040 0.937 1.00 90.88 97 ALA A C 1
ATOM 757 O O . ALA A 1 97 ? -6.616 -3.656 2.094 1.00 90.88 97 ALA A O 1
ATOM 758 N N . LEU A 1 98 ? -5.719 -3.343 0.038 1.00 91.00 98 LEU A N 1
ATOM 759 C CA . LEU A 1 98 ? -5.135 -2.026 0.302 1.00 91.00 98 LEU A CA 1
ATOM 760 C C . LEU A 1 98 ? -6.209 -0.964 0.553 1.00 91.00 98 LEU A C 1
ATOM 762 O O . LEU A 1 98 ? -6.100 -0.198 1.508 1.00 91.00 98 LEU A O 1
ATOM 766 N N . ALA A 1 99 ? -7.272 -0.943 -0.254 1.00 91.62 99 ALA A N 1
ATOM 767 C CA . ALA A 1 99 ? -8.379 -0.007 -0.080 1.00 91.62 99 ALA A CA 1
ATOM 768 C C . ALA A 1 99 ? -9.069 -0.199 1.279 1.00 91.62 99 ALA A C 1
ATOM 770 O O . ALA A 1 99 ? -9.334 0.776 1.983 1.00 91.62 99 ALA A O 1
ATOM 771 N N . LEU A 1 100 ? -9.298 -1.452 1.687 1.00 90.81 100 LEU A N 1
ATOM 772 C CA . LEU A 1 100 ? -9.885 -1.777 2.986 1.00 90.81 100 LEU A CA 1
ATOM 773 C C . LEU A 1 100 ? -8.960 -1.387 4.150 1.00 90.81 100 LEU A C 1
ATOM 775 O O . LEU A 1 100 ? -9.434 -0.880 5.166 1.00 90.81 100 LEU A O 1
ATOM 779 N N . ALA A 1 101 ? -7.650 -1.615 4.017 1.00 91.06 101 ALA A N 1
ATOM 780 C CA . ALA A 1 101 ? -6.672 -1.177 5.010 1.00 91.06 101 ALA A CA 1
ATOM 781 C C . ALA A 1 101 ? -6.690 0.350 5.158 1.00 91.06 101 ALA A C 1
ATOM 783 O O . ALA A 1 101 ? -6.839 0.857 6.270 1.00 91.06 101 ALA A O 1
ATOM 784 N N . ALA A 1 102 ? -6.660 1.086 4.044 1.00 91.06 102 ALA A N 1
ATOM 785 C CA . ALA A 1 102 ? -6.705 2.541 4.075 1.00 91.06 102 ALA A CA 1
ATOM 786 C C . ALA A 1 102 ? -8.002 3.076 4.699 1.00 91.06 102 ALA A C 1
ATOM 788 O O . ALA A 1 102 ? -7.960 3.914 5.600 1.00 91.06 102 ALA A O 1
ATOM 789 N N . ALA A 1 103 ? -9.155 2.536 4.296 1.00 90.12 103 ALA A N 1
ATOM 790 C CA . ALA A 1 103 ? -10.456 2.924 4.833 1.00 90.12 103 ALA A CA 1
ATOM 791 C C . ALA A 1 103 ? -10.570 2.727 6.356 1.00 90.12 103 ALA A C 1
ATOM 793 O O . ALA A 1 103 ? -11.218 3.534 7.021 1.00 90.12 103 ALA A O 1
ATOM 794 N N . SER A 1 104 ? -9.913 1.706 6.919 1.00 89.06 104 SER A N 1
ATOM 795 C CA . SER A 1 104 ? -9.960 1.427 8.363 1.00 89.06 104 SER A CA 1
ATOM 796 C C . SER A 1 104 ? -9.354 2.536 9.235 1.00 89.06 104 SER A C 1
ATOM 798 O O . SER A 1 104 ? -9.741 2.673 10.389 1.00 89.06 104 SER A O 1
ATOM 800 N N . THR A 1 105 ? -8.460 3.361 8.679 1.00 85.06 105 THR A N 1
ATOM 801 C CA . THR A 1 105 ? -7.805 4.471 9.400 1.00 85.06 105 THR A CA 1
ATOM 802 C C . THR A 1 105 ? -8.587 5.782 9.350 1.00 85.06 105 THR A C 1
ATOM 804 O O . THR A 1 105 ? -8.318 6.690 10.128 1.00 85.06 105 THR A O 1
ATOM 807 N N . ARG A 1 106 ? -9.590 5.890 8.468 1.00 74.00 106 ARG A N 1
ATOM 808 C CA . ARG A 1 106 ? -10.378 7.123 8.298 1.00 74.00 106 ARG A CA 1
ATOM 809 C C . ARG A 1 106 ? -11.371 7.375 9.432 1.00 74.00 106 ARG A C 1
ATOM 811 O O . ARG A 1 106 ? -11.806 8.504 9.598 1.00 74.00 106 ARG A O 1
ATOM 818 N N . ARG A 1 107 ? -11.754 6.340 10.191 1.00 60.75 107 ARG A N 1
ATOM 819 C CA . ARG A 1 107 ? -12.721 6.454 11.303 1.00 60.75 107 ARG A CA 1
ATOM 820 C C . ARG A 1 107 ? -12.083 6.852 12.636 1.00 60.75 107 ARG A C 1
ATOM 822 O O . ARG A 1 107 ? -12.818 7.126 13.574 1.00 60.75 107 ARG A O 1
ATOM 829 N N . THR A 1 108 ? -10.755 6.866 12.716 1.00 53.62 108 THR A N 1
ATOM 830 C CA . THR A 1 108 ? -9.986 7.109 13.949 1.00 53.62 108 THR A CA 1
ATOM 831 C C . THR A 1 108 ? -9.365 8.503 14.009 1.00 53.62 108 THR A C 1
ATOM 833 O O . THR A 1 108 ? -8.731 8.832 15.002 1.00 53.62 108 THR A O 1
ATOM 836 N N . ALA A 1 109 ? -9.525 9.312 12.959 1.00 49.59 109 ALA A N 1
ATOM 837 C CA . ALA A 1 109 ? -9.136 10.716 12.950 1.00 49.59 109 ALA A CA 1
ATOM 838 C C . ALA A 1 109 ? -10.264 11.555 13.573 1.00 49.59 109 ALA A C 1
ATOM 840 O O . ALA A 1 109 ? -11.054 12.163 12.854 1.00 49.59 109 ALA A O 1
ATOM 841 N N . PHE A 1 110 ? -10.373 11.505 14.898 1.00 41.75 110 PHE A N 1
ATOM 842 C CA . PHE A 1 110 ? -11.183 12.414 15.706 1.00 41.75 110 PHE A CA 1
ATOM 843 C C . PHE A 1 110 ? -10.342 12.904 16.876 1.00 41.75 110 PHE A C 1
ATOM 845 O O . PHE A 1 110 ? -9.684 12.045 17.506 1.00 41.75 110 PHE A O 1
#

Nearest PDB structures (foldseek):
  2kie-assembly1_A  TM=5.097E-01  e=7.580E-03  Homo sapiens
  4xoh-assembly2_A  TM=4.810E-01  e=7.601E-02  Schizosaccharomyces pombe 972h-
  1iwm-assembly1_A  TM=3.976E-01  e=6.483E+00  Escherichia coli

Secondary structure (DSSP, 8-state):
-------EEEEEEEEEEETTEEEEEEEEEEE-TTSPPEEEEEESSS--EEEPSSPEEEEE--TT-HHHHHTT--EEEEEEBTTB--EEEE-GGGHHHHHHHHHHHTTS--

Sequence (110 aa):
MVHLARPVLRHVPAVRREAGGSQSGELRIVRHRGLPAEIRWHPGTGDPVDLLPPYRLDRVELRHSHLARLHGLTAGVRLVSAGWSPLFLVPPADLPALALAAASTRRTAF

pLDDT: mean 82.13, std 14.18, range [40.59, 95.75]

Solvent-accessible surface area (backbone atoms only — not comparable to full-atom values): 6295 Å² total; per-residue (Å²): 136,85,80,76,74,75,62,51,74,46,81,38,62,30,34,40,55,53,97,92,50,72,47,54,30,30,41,37,37,42,33,46,89,97,50,52,43,45,48,30,41,36,46,77,69,74,78,66,44,80,52,46,73,53,41,43,75,43,80,41,83,77,80,92,44,78,62,44,68,73,70,67,56,40,42,38,32,32,46,36,28,75,86,49,65,54,39,32,29,26,50,69,87,46,49,63,59,53,48,52,36,24,56,46,27,64,81,66,79,121

Foldseek 3Di:
DDPQPDWDKDWWWKWWDDDPDIFTFTWIWTDDPPAAIWTWTDTPDDDIGTFADLWDKDWDDPPDDPPCVVVQWFTWIFIDGPPDTIIIRTGPVCVVVVRRNNVSRVVVPD